Protein AF-A0AB38DN56-F1 (afdb_monomer_lite)

Foldseek 3Di:
DVVVVLVLLVVLLVLLVLLLVLLVCQVVLQAWWAADPVDRVDIDHVCVVCPPCSPLSVLSNVLSVLLNVQSVVLVVCCVVPVVVSLVSNLVSLVVSQVSNCPDDPDGSVRRLCRCVPPVVRPSSVVSVVSSVVSNVCSVCVDPCVVVVVVVVVVVVVCVVVVPDDD

Sequence (166 aa):
MKNNLMFYLCSIILMSLILAILSLFINDSGGLYIHSYLENSDLYKISDLQGSGESDHVLIIIASVFLLVANSISSIFFLVNRKLSILFMLFSMIISFCILMFMETASFIDIAFSTVYKGNNLAFSLWLILYISLFLMLLFPFKSKNFIFCKLKINDFEKSAGIDNE

Organism: NCBI:txid326523

Radius of gyration: 20.52 Å; chains: 1; bounding box: 68×25×50 Å

pLDDT: mean 81.48, std 17.28, range [36.94, 98.0]

Secondary structure (DSSP, 8-state):
-HHHHHHHHHHHHHHHHHHHHHHHTTTTTT--EEE-SS-TT-EEEHHHHHGGG-HHHHHHHHHHHHHHHHHHHHHHHTTT-HHHHHHHHHHHHHHHHHHHTT-SSS-HHHHHHHHHHTS--HHHHHHHHHHHHHHHHHHS---THHHHHHHHHHHHHHHHTT----

Structure (mmCIF, N/CA/C/O backbone):
data_AF-A0AB38DN56-F1
#
_entry.id   AF-A0AB38DN56-F1
#
loop_
_atom_site.group_PDB
_atom_site.id
_atom_site.type_symbol
_atom_site.label_atom_id
_atom_site.label_alt_id
_atom_site.label_comp_id
_atom_site.label_asym_id
_atom_site.label_entity_id
_atom_site.label_seq_id
_atom_site.pdbx_PDB_ins_code
_atom_site.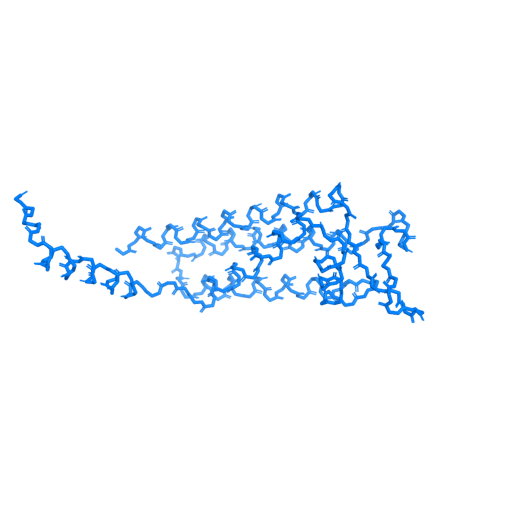Cartn_x
_atom_site.Cartn_y
_atom_site.Cartn_z
_atom_site.occupancy
_atom_site.B_iso_or_equiv
_atom_site.auth_seq_id
_atom_site.auth_comp_id
_atom_site.auth_asym_id
_atom_site.auth_atom_id
_atom_site.pdbx_PDB_model_num
ATOM 1 N N . MET A 1 1 ? -26.514 -2.395 17.056 1.00 55.94 1 MET A N 1
ATOM 2 C CA . MET A 1 1 ? -25.485 -1.370 16.730 1.00 55.94 1 MET A CA 1
ATOM 3 C C . MET A 1 1 ? -24.050 -1.782 17.084 1.00 55.94 1 MET A C 1
ATOM 5 O O . MET A 1 1 ? -23.178 -1.475 16.285 1.00 55.94 1 MET A O 1
ATOM 9 N N . LYS A 1 2 ? -23.775 -2.470 18.213 1.00 56.03 2 LYS A N 1
ATOM 10 C CA . LYS A 1 2 ? -22.414 -2.946 18.570 1.00 56.03 2 LYS A CA 1
ATOM 11 C C . LYS A 1 2 ? -21.812 -3.946 17.557 1.00 56.03 2 LYS A C 1
ATOM 13 O O . LYS A 1 2 ? -20.659 -3.774 17.180 1.00 56.03 2 LYS A O 1
ATOM 18 N N . ASN A 1 3 ? -22.592 -4.904 17.045 1.00 62.28 3 ASN A N 1
ATOM 19 C CA . ASN A 1 3 ? -22.076 -5.944 16.131 1.00 62.28 3 ASN A CA 1
ATOM 20 C C . ASN A 1 3 ? -21.550 -5.384 14.797 1.00 62.28 3 ASN A C 1
ATOM 22 O O . ASN A 1 3 ? -20.466 -5.757 14.366 1.00 62.28 3 ASN A O 1
ATOM 26 N N . ASN A 1 4 ? -22.248 -4.418 14.190 1.00 73.19 4 ASN A N 1
ATOM 27 C CA . ASN A 1 4 ? -21.826 -3.808 12.916 1.00 73.19 4 ASN A CA 1
ATOM 28 C C . ASN A 1 4 ? -20.489 -3.061 13.030 1.00 73.19 4 ASN A C 1
ATOM 30 O O . ASN A 1 4 ? -19.792 -2.857 12.044 1.00 73.19 4 ASN A O 1
ATOM 34 N N . LEU A 1 5 ? -20.154 -2.620 14.239 1.00 75.56 5 LEU A N 1
ATOM 35 C CA . LEU A 1 5 ? -18.978 -1.815 14.517 1.00 75.56 5 LEU A CA 1
ATOM 36 C C . LEU A 1 5 ? -17.748 -2.680 14.788 1.00 75.56 5 LEU A C 1
ATOM 38 O O . LEU A 1 5 ? -16.667 -2.363 14.3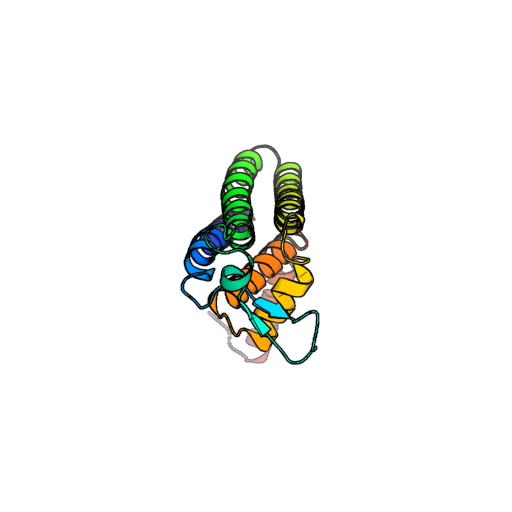10 1.00 75.56 5 LEU A O 1
ATOM 42 N N . MET A 1 6 ? -17.936 -3.793 15.500 1.00 78.94 6 MET A N 1
ATOM 43 C CA . MET A 1 6 ? -16.907 -4.820 15.635 1.00 78.94 6 MET A CA 1
ATOM 44 C C . MET A 1 6 ? -16.571 -5.421 14.267 1.00 78.94 6 MET A C 1
ATOM 46 O O . MET A 1 6 ? -15.401 -5.514 13.919 1.00 78.94 6 MET A O 1
ATOM 50 N N . PHE A 1 7 ? -17.594 -5.715 13.456 1.00 84.06 7 PHE A N 1
ATOM 51 C CA . PHE A 1 7 ? -17.410 -6.161 12.077 1.00 84.06 7 PHE A CA 1
ATOM 52 C C . PHE A 1 7 ? -16.597 -5.153 11.255 1.00 84.06 7 PHE A C 1
ATOM 54 O O . PHE A 1 7 ? -15.624 -5.535 10.623 1.00 84.06 7 PHE A O 1
ATOM 61 N N . TYR A 1 8 ? -16.927 -3.860 11.335 1.00 84.88 8 TYR A N 1
ATOM 62 C CA . TYR A 1 8 ? -16.178 -2.799 10.655 1.00 84.88 8 TYR A CA 1
ATOM 63 C C . TYR A 1 8 ? -14.684 -2.787 11.024 1.00 84.88 8 TYR A C 1
ATOM 65 O O . TYR A 1 8 ? -13.838 -2.701 10.139 1.00 84.88 8 TYR A O 1
ATOM 73 N N . LEU A 1 9 ? -14.345 -2.914 12.311 1.00 87.81 9 LEU A N 1
ATOM 74 C CA . LEU A 1 9 ? -12.948 -2.959 12.761 1.00 87.81 9 LEU A CA 1
ATOM 75 C C . LEU A 1 9 ? -12.236 -4.225 12.281 1.00 87.81 9 LEU A C 1
ATOM 77 O O . LEU A 1 9 ? -11.114 -4.142 11.791 1.00 87.81 9 LEU A O 1
ATOM 81 N N . CYS A 1 10 ? -12.897 -5.382 12.371 1.00 89.38 10 CYS A N 1
ATOM 82 C CA . CYS A 1 10 ? -12.364 -6.632 11.837 1.00 89.38 10 CYS A CA 1
ATOM 83 C C . CYS A 1 10 ? -12.104 -6.529 10.330 1.00 89.38 10 CYS A C 1
ATOM 85 O O . CYS A 1 10 ? -11.057 -6.977 9.875 1.00 89.38 10 CYS A O 1
ATOM 87 N N . SER A 1 11 ? -12.993 -5.885 9.570 1.00 91.25 11 SER A N 1
ATOM 88 C CA . SER A 1 11 ? -12.799 -5.645 8.138 1.00 91.25 11 SER A CA 1
ATOM 89 C C . SER A 1 11 ? -11.586 -4.751 7.856 1.00 91.25 11 SER A C 1
ATOM 91 O O . SER A 1 11 ? -10.822 -5.065 6.951 1.00 91.25 11 SER A O 1
ATOM 93 N N . ILE A 1 12 ? -11.350 -3.690 8.643 1.00 93.06 12 ILE A N 1
ATOM 94 C CA . ILE A 1 12 ? -10.151 -2.831 8.511 1.00 93.06 12 ILE A CA 1
ATOM 95 C C . ILE A 1 12 ? -8.876 -3.644 8.721 1.00 93.06 12 ILE A C 1
ATOM 97 O O . ILE A 1 12 ? -7.936 -3.546 7.929 1.00 93.06 12 ILE A O 1
ATOM 101 N N . ILE A 1 13 ? -8.836 -4.432 9.798 1.00 94.31 13 ILE A N 1
ATOM 102 C CA . ILE A 1 13 ? -7.668 -5.248 10.147 1.00 94.31 13 ILE A CA 1
ATOM 103 C C . ILE A 1 13 ? -7.435 -6.299 9.064 1.00 94.31 13 ILE A C 1
ATOM 105 O O . ILE A 1 13 ? -6.310 -6.447 8.601 1.00 94.31 13 ILE A O 1
ATOM 109 N N . LEU A 1 14 ? -8.493 -6.977 8.611 1.00 95.50 14 LEU A N 1
ATOM 110 C CA . LEU A 1 14 ? -8.411 -7.969 7.543 1.00 95.50 14 LEU A CA 1
ATOM 111 C C . LEU A 1 14 ? -7.903 -7.348 6.236 1.00 95.50 14 LEU A C 1
ATOM 113 O O . LEU A 1 14 ? -7.008 -7.906 5.614 1.00 95.50 14 LEU A O 1
ATOM 117 N N . MET A 1 15 ? -8.414 -6.181 5.839 1.00 96.06 15 MET A N 1
ATOM 118 C CA . MET A 1 15 ? -7.914 -5.472 4.656 1.00 96.06 15 MET A CA 1
ATOM 119 C C . MET A 1 15 ? -6.445 -5.071 4.806 1.00 96.06 15 MET A C 1
ATOM 121 O O . MET A 1 15 ? -5.674 -5.227 3.865 1.00 96.06 15 MET A O 1
ATOM 125 N N . SER A 1 16 ? -6.043 -4.604 5.991 1.00 97.25 16 SER A N 1
ATOM 126 C CA . SER A 1 16 ? -4.647 -4.241 6.273 1.00 97.25 16 SER A CA 1
ATOM 127 C C . SER A 1 16 ? -3.727 -5.469 6.258 1.00 97.25 16 SER A C 1
ATOM 129 O O . SER A 1 16 ? -2.593 -5.387 5.795 1.00 97.25 16 SER A O 1
ATOM 131 N N . LEU A 1 17 ? -4.222 -6.626 6.706 1.00 97.94 17 LEU A N 1
ATOM 132 C CA . LEU A 1 17 ? -3.509 -7.898 6.629 1.00 97.94 17 LEU A CA 1
ATOM 133 C C . LEU A 1 17 ? -3.340 -8.346 5.175 1.00 97.94 17 LEU A C 1
ATOM 135 O O . LEU A 1 17 ? -2.241 -8.711 4.776 1.00 97.94 17 LEU A O 1
ATOM 139 N N . ILE A 1 18 ? -4.407 -8.283 4.374 1.00 97.62 18 ILE A N 1
ATOM 140 C CA . ILE A 1 18 ? -4.350 -8.632 2.949 1.00 97.62 18 ILE A CA 1
ATOM 141 C C . ILE A 1 18 ? -3.384 -7.698 2.208 1.00 97.62 18 ILE A C 1
ATOM 143 O O . ILE A 1 18 ? -2.603 -8.180 1.395 1.00 97.62 18 ILE A O 1
ATOM 147 N N . LEU A 1 19 ? -3.373 -6.395 2.521 1.00 97.50 19 LEU A N 1
ATOM 148 C CA . LEU A 1 19 ? -2.388 -5.447 1.984 1.00 97.50 19 LEU A CA 1
ATOM 149 C C . LEU A 1 19 ? -0.951 -5.865 2.309 1.00 97.50 19 LEU A C 1
ATOM 151 O O . LEU A 1 19 ? -0.113 -5.889 1.413 1.00 97.50 19 LEU A O 1
ATOM 155 N N . ALA A 1 20 ? -0.676 -6.222 3.566 1.00 97.38 20 ALA A N 1
ATOM 156 C CA . ALA A 1 20 ? 0.650 -6.662 3.998 1.00 97.38 20 ALA A CA 1
ATOM 157 C C . ALA A 1 20 ? 1.079 -7.998 3.374 1.00 97.38 20 ALA A C 1
ATOM 159 O O . ALA A 1 20 ? 2.262 -8.213 3.148 1.00 97.38 20 ALA A O 1
ATOM 160 N N . ILE A 1 21 ? 0.138 -8.900 3.090 1.00 96.88 21 ILE A N 1
ATOM 161 C CA . ILE A 1 21 ? 0.438 -10.155 2.393 1.00 96.88 21 ILE A CA 1
ATOM 162 C C . ILE A 1 21 ? 0.706 -9.878 0.913 1.00 96.88 21 ILE A C 1
ATOM 164 O O . ILE A 1 21 ? 1.711 -10.338 0.383 1.00 96.88 21 ILE A O 1
ATOM 168 N N . LEU A 1 22 ? -0.161 -9.109 0.245 1.00 96.44 22 LEU A N 1
ATOM 169 C CA . LEU A 1 22 ? -0.005 -8.778 -1.173 1.00 96.44 22 LEU A CA 1
ATOM 170 C C . LEU A 1 22 ? 1.294 -8.030 -1.451 1.00 96.44 22 LEU A C 1
ATOM 172 O O . LEU A 1 22 ? 1.908 -8.289 -2.482 1.00 96.44 22 LEU A O 1
ATOM 176 N N . SER A 1 23 ? 1.728 -7.146 -0.544 1.00 96.25 23 SER A N 1
ATOM 177 C CA . SER A 1 23 ? 2.960 -6.381 -0.737 1.00 96.25 23 SER A CA 1
ATOM 178 C C . SER A 1 23 ? 4.195 -7.266 -0.899 1.00 96.25 23 SER A C 1
ATOM 180 O O . SER A 1 23 ? 5.074 -6.909 -1.674 1.00 96.25 23 SER A O 1
ATOM 182 N N . LEU A 1 24 ? 4.233 -8.439 -0.256 1.00 94.69 24 LEU A N 1
ATOM 183 C CA . LEU A 1 24 ? 5.336 -9.399 -0.374 1.00 94.69 24 LEU A CA 1
ATOM 184 C C . LEU A 1 24 ? 5.425 -10.053 -1.760 1.00 94.69 24 LEU A C 1
ATOM 186 O O . LEU A 1 24 ? 6.497 -10.492 -2.156 1.00 94.69 24 LEU A O 1
ATOM 190 N N . PHE A 1 25 ? 4.316 -10.114 -2.502 1.00 93.12 25 PHE A N 1
ATOM 191 C CA . PHE A 1 25 ? 4.256 -10.751 -3.822 1.00 93.12 25 PHE A CA 1
ATOM 192 C C . PHE A 1 25 ? 4.426 -9.761 -4.981 1.00 93.12 25 PHE A C 1
ATOM 194 O O . PHE A 1 25 ? 4.438 -10.172 -6.142 1.00 93.12 25 PHE A O 1
ATOM 201 N N . ILE A 1 26 ? 4.538 -8.455 -4.710 1.00 92.69 26 ILE A N 1
ATOM 202 C CA . ILE A 1 26 ? 4.621 -7.427 -5.760 1.00 92.69 26 ILE A CA 1
ATOM 203 C C . ILE A 1 26 ? 5.875 -7.611 -6.617 1.00 92.69 26 ILE A C 1
ATOM 205 O O . ILE A 1 26 ? 5.787 -7.483 -7.839 1.00 92.69 26 ILE A O 1
ATOM 209 N N . ASN A 1 27 ? 7.024 -7.941 -6.017 1.00 89.19 27 ASN A N 1
ATOM 210 C CA . ASN A 1 27 ? 8.245 -8.110 -6.803 1.00 89.19 27 ASN A CA 1
ATOM 211 C C . ASN A 1 27 ? 8.200 -9.359 -7.698 1.00 89.19 27 ASN A C 1
ATOM 213 O O . ASN A 1 27 ? 8.469 -9.277 -8.898 1.00 89.19 27 ASN A O 1
ATOM 217 N N . ASP A 1 28 ? 7.750 -10.486 -7.141 1.00 86.69 28 ASP A N 1
ATOM 218 C CA . ASP A 1 28 ? 7.643 -11.765 -7.857 1.00 86.69 28 ASP A CA 1
ATOM 219 C C . ASP A 1 28 ? 6.600 -11.738 -8.988 1.00 86.69 28 ASP A C 1
ATOM 221 O O . ASP A 1 28 ? 6.679 -12.510 -9.941 1.00 86.69 28 ASP A O 1
ATOM 225 N N . SER A 1 29 ? 5.632 -10.821 -8.921 1.00 86.00 29 SER A N 1
ATOM 226 C CA . SER A 1 29 ? 4.571 -10.637 -9.926 1.00 86.00 29 SER A CA 1
ATOM 227 C C . SER A 1 29 ? 4.922 -9.647 -11.045 1.00 86.00 29 SER A C 1
ATOM 229 O O . SER A 1 29 ? 4.044 -9.230 -11.801 1.00 86.00 29 SER A O 1
ATOM 231 N N . GLY A 1 30 ? 6.199 -9.281 -11.172 1.00 83.94 30 GLY A N 1
ATOM 232 C CA . GLY A 1 30 ? 6.702 -8.393 -12.225 1.00 83.94 30 GLY A CA 1
ATOM 233 C C . GLY A 1 30 ? 7.357 -7.119 -11.698 1.00 83.94 30 GLY A C 1
ATOM 234 O O . GLY A 1 30 ? 8.046 -6.442 -12.452 1.00 83.94 30 GLY A O 1
ATOM 235 N N . GLY A 1 31 ? 7.227 -6.825 -10.403 1.00 88.69 31 GLY A N 1
ATOM 236 C CA . GLY A 1 31 ? 7.844 -5.673 -9.750 1.00 88.69 31 GLY A CA 1
ATOM 237 C C . GLY A 1 31 ? 7.228 -4.332 -10.129 1.00 88.69 31 GLY A C 1
ATOM 238 O O . GLY A 1 31 ? 6.099 -4.250 -10.620 1.00 88.69 31 GLY A O 1
ATOM 239 N N . LEU A 1 32 ? 7.964 -3.272 -9.812 1.00 91.19 32 LEU A N 1
ATOM 240 C CA . LEU A 1 32 ? 7.550 -1.888 -10.018 1.00 91.19 32 LEU A CA 1
ATOM 241 C C . LEU A 1 32 ? 8.161 -1.333 -11.297 1.00 91.19 32 LEU A C 1
ATOM 243 O O . LEU A 1 32 ? 9.268 -1.714 -11.673 1.00 91.19 32 LEU A O 1
ATOM 247 N N . TYR A 1 33 ? 7.457 -0.400 -11.928 1.00 89.81 33 TYR A N 1
ATOM 248 C CA . TYR A 1 33 ? 7.862 0.193 -13.194 1.00 89.81 33 TYR A CA 1
ATOM 249 C C . TYR A 1 33 ? 7.831 1.716 -13.148 1.00 89.81 33 TYR A C 1
ATOM 251 O O . TYR A 1 33 ? 7.018 2.308 -12.439 1.00 89.81 33 TYR A O 1
ATOM 259 N N . ILE A 1 34 ? 8.670 2.334 -13.975 1.00 88.81 34 ILE A N 1
ATOM 260 C CA . ILE A 1 34 ? 8.654 3.769 -14.275 1.00 88.81 34 ILE A CA 1
ATOM 261 C C . ILE A 1 34 ? 8.680 4.001 -15.787 1.00 88.81 34 ILE A C 1
ATOM 263 O O . ILE A 1 34 ? 9.115 3.138 -16.556 1.00 88.81 34 ILE A O 1
ATOM 267 N N . HIS A 1 35 ? 8.248 5.184 -16.219 1.00 83.81 35 HIS A N 1
ATOM 268 C CA . HIS A 1 35 ? 8.528 5.655 -17.572 1.00 83.81 35 HIS A CA 1
ATOM 269 C C . HIS A 1 35 ? 9.984 6.086 -17.729 1.00 83.81 35 HIS A C 1
ATOM 271 O O . HIS A 1 35 ? 10.601 6.619 -16.808 1.00 83.81 35 HIS A O 1
ATOM 277 N N . SER A 1 36 ? 10.514 5.864 -18.928 1.00 66.56 36 SER A N 1
ATOM 278 C CA . SER A 1 36 ? 11.780 6.443 -19.353 1.00 66.56 36 SER A CA 1
ATOM 279 C C . SER A 1 36 ? 11.714 7.969 -19.331 1.00 66.56 36 SER A C 1
ATOM 281 O O . SER A 1 36 ? 10.782 8.569 -19.865 1.00 66.56 36 SER A O 1
ATOM 283 N N . TYR A 1 37 ? 12.751 8.593 -18.773 1.00 57.50 37 TYR A N 1
ATOM 284 C CA . TYR A 1 37 ? 12.967 10.039 -18.860 1.00 57.50 37 TYR A CA 1
ATOM 285 C C . TYR A 1 37 ? 13.449 10.488 -20.256 1.00 57.50 37 TYR A C 1
ATOM 287 O O . TYR A 1 37 ? 13.516 11.688 -20.514 1.00 57.50 37 TYR A O 1
ATOM 295 N N . LEU A 1 38 ? 13.814 9.547 -21.142 1.00 55.09 38 LEU A N 1
ATOM 296 C CA . LEU A 1 38 ? 14.379 9.818 -22.472 1.00 55.09 38 LEU A CA 1
ATOM 297 C C . LEU A 1 38 ? 13.330 9.716 -23.590 1.00 55.09 38 LEU A C 1
ATOM 299 O O . LEU A 1 38 ? 13.285 10.585 -24.455 1.00 55.09 38 LEU A O 1
ATOM 303 N N . GLU A 1 39 ? 12.457 8.706 -23.547 1.00 59.69 39 GLU A N 1
ATOM 304 C CA . GLU A 1 39 ? 11.342 8.536 -24.489 1.00 59.69 39 GLU A CA 1
ATOM 305 C C . GLU A 1 39 ? 10.083 8.053 -23.756 1.00 59.69 39 GLU A C 1
ATOM 307 O O . GLU A 1 39 ? 10.050 6.958 -23.206 1.00 59.69 39 GLU A O 1
ATOM 312 N N . ASN A 1 40 ? 9.002 8.841 -23.786 1.00 56.47 40 ASN A N 1
ATOM 313 C CA . ASN A 1 40 ? 7.754 8.569 -23.046 1.00 56.47 40 ASN A CA 1
ATOM 314 C C . ASN A 1 40 ? 7.069 7.218 -23.377 1.00 56.47 40 ASN A C 1
ATOM 316 O O . ASN A 1 40 ? 6.115 6.814 -22.696 1.00 56.47 40 ASN A O 1
ATOM 320 N N . SER A 1 41 ? 7.494 6.517 -24.430 1.00 62.69 41 SER A N 1
ATOM 321 C CA . SER A 1 41 ? 7.020 5.172 -24.771 1.00 62.69 41 SER A CA 1
ATOM 322 C C . SER A 1 41 ? 7.603 4.091 -23.867 1.00 62.69 41 SER A C 1
ATOM 324 O O . SER A 1 41 ? 6.877 3.144 -23.551 1.00 62.69 41 SER A O 1
ATOM 326 N N . ASP A 1 42 ? 8.833 4.264 -23.389 1.00 71.00 42 ASP A N 1
ATOM 327 C CA . ASP A 1 42 ? 9.621 3.183 -22.806 1.00 71.00 42 ASP A CA 1
ATOM 328 C C . ASP A 1 42 ? 9.315 2.977 -21.320 1.00 71.00 42 ASP A C 1
ATOM 330 O O . ASP A 1 42 ? 9.051 3.917 -20.561 1.00 71.00 42 ASP A O 1
ATOM 334 N N . LEU A 1 43 ? 9.305 1.707 -20.914 1.00 83.06 43 LEU A N 1
ATOM 335 C CA . LEU A 1 43 ? 8.987 1.262 -19.563 1.00 83.06 43 LEU A CA 1
ATOM 336 C C . LEU A 1 43 ? 10.184 0.502 -18.996 1.00 83.06 43 LEU A C 1
ATOM 338 O O . LEU A 1 43 ? 10.623 -0.481 -19.591 1.00 83.06 43 LEU A O 1
ATOM 342 N N . TYR A 1 44 ? 10.664 0.921 -17.829 1.00 85.88 44 TYR A N 1
ATOM 343 C CA . TYR A 1 44 ? 11.750 0.239 -17.130 1.00 85.88 44 TYR A CA 1
ATOM 344 C C . TYR A 1 44 ? 11.255 -0.339 -15.819 1.00 85.88 44 TYR A C 1
ATOM 346 O O . TYR A 1 44 ? 10.507 0.316 -15.087 1.00 85.88 44 TYR A O 1
ATOM 354 N N . LYS A 1 45 ? 11.690 -1.562 -15.514 1.00 86.50 45 LYS A N 1
ATOM 355 C CA . LYS A 1 45 ? 11.484 -2.154 -14.198 1.00 86.50 45 LYS A CA 1
ATOM 356 C C . LYS A 1 45 ? 12.458 -1.497 -13.220 1.00 86.50 45 LYS A C 1
ATOM 358 O O . LYS A 1 45 ? 13.648 -1.390 -13.500 1.00 86.50 45 LYS A O 1
ATOM 363 N N . ILE A 1 46 ? 11.963 -1.055 -12.067 1.00 85.94 46 ILE A N 1
ATOM 364 C CA . ILE A 1 46 ? 12.761 -0.323 -11.073 1.00 85.94 46 ILE A CA 1
ATOM 365 C C . ILE A 1 46 ? 13.930 -1.173 -10.556 1.00 85.94 46 ILE A C 1
ATOM 367 O O . ILE A 1 46 ? 15.016 -0.638 -10.342 1.00 85.94 46 ILE A O 1
ATOM 371 N N . SER A 1 47 ? 13.755 -2.494 -10.436 1.00 83.56 47 SER A N 1
ATOM 372 C CA . SER A 1 47 ? 14.832 -3.419 -10.038 1.00 83.56 47 SER A CA 1
ATOM 373 C C . SER A 1 47 ? 16.055 -3.335 -10.952 1.00 83.56 47 SER A C 1
ATOM 375 O O . SER A 1 47 ? 17.186 -3.479 -10.499 1.00 83.56 47 SER A O 1
ATOM 377 N N . ASP A 1 48 ? 15.837 -3.058 -12.237 1.00 83.56 48 ASP A N 1
ATOM 378 C CA . ASP A 1 48 ? 16.906 -2.999 -13.233 1.00 83.56 48 ASP A CA 1
ATOM 379 C C . ASP A 1 48 ? 17.697 -1.685 -13.119 1.00 83.56 48 ASP A C 1
ATOM 381 O O . ASP A 1 48 ? 18.853 -1.613 -13.527 1.00 83.56 48 ASP A O 1
ATOM 385 N N . LEU A 1 49 ? 17.085 -0.654 -12.525 1.00 82.62 49 LEU A N 1
ATOM 386 C CA . LEU A 1 49 ? 17.676 0.666 -12.301 1.00 82.62 49 LEU A CA 1
ATOM 387 C C . LEU A 1 49 ? 18.370 0.769 -10.939 1.00 82.62 49 LEU A C 1
ATOM 389 O O . LEU A 1 49 ? 19.428 1.383 -10.830 1.00 82.62 49 LEU A O 1
ATOM 393 N N . GLN A 1 50 ? 17.778 0.173 -9.903 1.00 77.69 50 GLN A N 1
ATOM 394 C CA . GLN A 1 50 ? 18.295 0.216 -8.531 1.00 77.69 50 GLN A CA 1
ATOM 395 C C . GLN A 1 50 ? 19.309 -0.902 -8.232 1.00 77.69 50 GLN A C 1
ATOM 397 O O . GLN A 1 50 ? 19.975 -0.880 -7.193 1.00 77.69 50 GLN A O 1
ATOM 402 N N . GLY A 1 51 ? 19.438 -1.894 -9.118 1.00 68.50 51 GLY A N 1
ATOM 403 C CA . GLY A 1 51 ? 20.232 -3.092 -8.857 1.00 68.50 51 GLY A CA 1
ATOM 404 C C . GLY A 1 51 ? 19.703 -3.860 -7.640 1.00 68.50 51 GLY A C 1
ATOM 405 O O . GLY A 1 51 ? 18.515 -3.825 -7.328 1.00 68.50 51 GLY A O 1
ATOM 406 N N . SER A 1 52 ? 20.588 -4.528 -6.895 1.00 58.28 52 SER A N 1
ATOM 407 C CA . SER A 1 52 ? 20.223 -5.353 -5.727 1.00 58.28 52 SER A CA 1
ATOM 408 C C . SER A 1 52 ? 19.675 -4.572 -4.517 1.00 58.28 52 SER A C 1
ATOM 410 O O . SER A 1 52 ? 19.507 -5.162 -3.452 1.00 58.28 52 SER A O 1
ATOM 412 N N . GLY A 1 53 ? 19.479 -3.254 -4.636 1.00 58.06 53 GLY A N 1
ATOM 413 C CA . GLY A 1 53 ? 18.988 -2.388 -3.565 1.00 58.06 53 GLY A CA 1
ATOM 414 C C . GLY A 1 53 ? 17.465 -2.380 -3.391 1.00 58.06 53 GLY A C 1
ATOM 415 O O . GLY A 1 53 ? 17.031 -2.166 -2.266 1.00 58.06 53 GLY A O 1
ATOM 416 N N . GLU A 1 54 ? 16.686 -2.613 -4.463 1.00 66.94 54 GLU A N 1
ATOM 417 C CA . GLU A 1 54 ? 15.200 -2.641 -4.536 1.00 66.94 54 GLU A CA 1
ATOM 418 C C . GLU A 1 54 ? 14.442 -1.843 -3.440 1.00 66.94 54 GLU A C 1
ATOM 420 O O . GLU A 1 54 ? 13.470 -2.326 -2.843 1.00 66.94 54 GLU A O 1
ATOM 425 N N . SER A 1 55 ? 14.875 -0.612 -3.154 1.00 78.00 55 SER A N 1
ATOM 426 C CA . SER A 1 55 ? 14.429 0.154 -1.982 1.00 78.00 55 SER A CA 1
ATOM 427 C C . SER A 1 55 ? 12.950 0.537 -2.078 1.00 78.00 55 SER A C 1
ATOM 429 O O . SER A 1 55 ? 12.226 0.494 -1.080 1.00 78.00 55 SER A O 1
ATOM 431 N N . ASP A 1 56 ? 12.457 0.806 -3.289 1.00 88.44 56 ASP A N 1
ATOM 432 C CA . ASP A 1 56 ? 11.087 1.282 -3.509 1.00 88.44 56 ASP A CA 1
ATOM 433 C C . ASP A 1 56 ? 10.034 0.198 -3.232 1.00 88.44 56 ASP A C 1
ATOM 435 O O . ASP A 1 56 ? 8.991 0.464 -2.630 1.00 88.44 56 ASP A O 1
ATOM 439 N N . HIS A 1 57 ? 10.314 -1.055 -3.599 1.00 90.25 57 HIS A N 1
ATOM 440 C CA . HIS A 1 57 ? 9.447 -2.188 -3.257 1.00 90.25 57 HIS A CA 1
ATOM 441 C C . HIS A 1 57 ? 9.394 -2.408 -1.738 1.00 90.25 57 HIS A C 1
ATOM 443 O O . HIS A 1 57 ? 8.321 -2.635 -1.170 1.00 90.25 57 HIS A O 1
ATOM 449 N N . VAL A 1 58 ? 10.539 -2.282 -1.063 1.00 92.56 58 VAL A N 1
ATOM 450 C CA . VAL A 1 58 ? 10.626 -2.431 0.393 1.00 92.56 58 VAL A CA 1
ATOM 451 C C . VAL A 1 58 ? 9.775 -1.376 1.106 1.00 92.56 58 VAL A C 1
ATOM 453 O O . VAL A 1 58 ? 9.107 -1.701 2.090 1.00 92.56 58 VAL A O 1
ATOM 456 N N . LEU A 1 59 ? 9.697 -0.145 0.590 1.00 94.88 59 LEU A N 1
ATOM 457 C CA . LEU A 1 59 ? 8.821 0.893 1.146 1.00 94.88 59 LEU A CA 1
ATOM 458 C C . LEU A 1 59 ? 7.334 0.511 1.095 1.00 94.88 59 LEU A C 1
ATOM 460 O O . LEU A 1 59 ? 6.602 0.807 2.043 1.00 94.88 59 LEU A O 1
ATOM 464 N N . ILE A 1 60 ? 6.884 -0.205 0.058 1.00 95.69 60 ILE A N 1
ATOM 465 C CA . ILE A 1 60 ? 5.505 -0.721 -0.015 1.00 95.69 60 ILE A CA 1
ATOM 466 C C . ILE A 1 60 ? 5.253 -1.755 1.086 1.00 95.69 60 ILE A C 1
ATOM 468 O O . ILE A 1 60 ? 4.204 -1.725 1.743 1.00 95.69 60 ILE A O 1
ATOM 472 N N . ILE A 1 61 ? 6.213 -2.654 1.325 1.00 96.44 61 ILE A N 1
ATOM 473 C CA . ILE A 1 61 ? 6.126 -3.636 2.411 1.00 96.44 61 ILE A CA 1
ATOM 474 C C . ILE A 1 61 ? 6.051 -2.920 3.760 1.00 96.44 61 ILE A C 1
ATOM 476 O O . ILE A 1 61 ? 5.130 -3.183 4.535 1.00 96.44 61 ILE A O 1
ATOM 480 N N . ILE A 1 62 ? 6.973 -1.990 4.023 1.00 96.69 62 ILE A N 1
ATOM 481 C CA . ILE A 1 62 ? 7.037 -1.245 5.286 1.00 96.69 62 ILE A CA 1
ATOM 482 C C . ILE A 1 62 ? 5.730 -0.486 5.531 1.00 96.69 62 ILE A C 1
ATOM 484 O O . ILE A 1 62 ? 5.158 -0.604 6.615 1.00 96.69 62 ILE A O 1
ATOM 488 N N . ALA A 1 63 ? 5.220 0.239 4.531 1.00 97.19 63 ALA A N 1
ATOM 489 C CA . ALA A 1 63 ? 3.958 0.970 4.627 1.00 97.19 63 ALA A CA 1
ATOM 490 C C . ALA A 1 63 ? 2.777 0.036 4.958 1.00 97.19 63 ALA A C 1
ATOM 492 O O . ALA A 1 63 ? 1.972 0.320 5.849 1.00 97.19 63 ALA A O 1
ATOM 493 N N . SER A 1 64 ? 2.710 -1.124 4.301 1.00 98.00 64 SER A N 1
ATOM 494 C CA . SER A 1 64 ? 1.632 -2.102 4.495 1.00 98.00 64 SER A CA 1
ATOM 495 C C . SER A 1 64 ? 1.674 -2.760 5.878 1.00 98.00 64 SER A C 1
ATOM 497 O O . SER A 1 64 ? 0.648 -2.874 6.551 1.00 98.00 64 SER A O 1
ATOM 499 N N . VAL A 1 65 ? 2.863 -3.157 6.340 1.00 98.00 65 VAL A N 1
ATOM 500 C CA . VAL A 1 65 ? 3.057 -3.736 7.679 1.00 98.00 65 VAL A CA 1
ATOM 501 C C . VAL A 1 65 ? 2.772 -2.695 8.761 1.00 98.00 65 VAL A C 1
ATOM 503 O O . VAL A 1 65 ? 2.090 -2.997 9.743 1.00 98.00 65 VAL A O 1
ATOM 506 N N . PHE A 1 66 ? 3.228 -1.456 8.565 1.00 98.00 66 PHE A N 1
ATOM 507 C CA . PHE A 1 66 ? 2.913 -0.345 9.456 1.00 98.00 66 PHE A CA 1
ATOM 508 C C . PHE A 1 66 ? 1.398 -0.158 9.596 1.00 98.00 66 PHE A C 1
ATOM 510 O O . PHE A 1 66 ? 0.903 -0.078 10.722 1.00 98.00 66 PHE A O 1
ATOM 517 N N . LEU A 1 67 ? 0.647 -0.159 8.487 1.00 97.56 67 LEU A N 1
ATOM 518 C CA . LEU A 1 67 ? -0.814 -0.060 8.524 1.00 97.56 67 LEU A CA 1
ATOM 519 C C . LEU A 1 67 ? -1.461 -1.191 9.318 1.00 97.56 67 LEU A C 1
ATOM 521 O O . LEU A 1 67 ? -2.330 -0.923 10.148 1.00 97.56 67 LEU A O 1
ATOM 525 N N . LEU A 1 68 ? -1.033 -2.438 9.109 1.00 97.94 68 LEU A N 1
ATOM 526 C CA . LEU A 1 68 ? -1.549 -3.584 9.857 1.00 97.94 68 LEU A CA 1
ATOM 527 C C . LEU A 1 68 ? -1.356 -3.401 11.366 1.00 97.94 68 LEU A C 1
ATOM 529 O O . LEU A 1 68 ? -2.312 -3.544 12.134 1.00 97.94 68 LEU A O 1
ATOM 533 N N . VAL A 1 69 ? -0.143 -3.050 11.794 1.00 97.62 69 VAL A N 1
ATOM 534 C CA . VAL A 1 69 ? 0.183 -2.866 13.214 1.00 97.62 69 VAL A CA 1
ATOM 535 C C . VAL A 1 69 ? -0.579 -1.674 13.793 1.00 97.62 69 VAL A C 1
ATOM 537 O O . VAL A 1 69 ? -1.254 -1.809 14.816 1.00 97.62 69 VAL A O 1
ATOM 540 N N . ALA A 1 70 ? -0.538 -0.521 13.126 1.00 96.31 70 ALA A N 1
ATOM 541 C CA . ALA A 1 70 ? -1.177 0.701 13.598 1.00 96.31 70 ALA A CA 1
ATOM 542 C C . ALA A 1 70 ? -2.705 0.567 13.679 1.00 96.31 70 ALA A C 1
ATOM 544 O O . ALA A 1 70 ? -3.309 0.998 14.666 1.00 96.31 70 ALA A O 1
ATOM 545 N N . ASN A 1 71 ? -3.344 -0.073 12.694 1.00 94.62 71 ASN A N 1
ATOM 546 C CA . ASN A 1 71 ? -4.789 -0.305 12.707 1.00 94.62 71 ASN A CA 1
ATOM 547 C C . ASN A 1 71 ? -5.185 -1.344 13.761 1.00 94.62 71 ASN A C 1
ATOM 549 O O . ASN A 1 71 ? -6.204 -1.165 14.431 1.00 94.62 71 ASN A O 1
ATOM 553 N N . SER A 1 72 ? -4.359 -2.371 13.983 1.00 94.25 72 SER A N 1
ATOM 554 C CA . SER A 1 72 ? -4.568 -3.340 15.066 1.00 94.25 72 SER A CA 1
ATOM 555 C C . SER A 1 72 ? -4.507 -2.664 16.437 1.00 94.25 72 SER A C 1
ATOM 557 O O . SER A 1 72 ? -5.439 -2.801 17.226 1.00 94.25 72 SER A O 1
ATOM 559 N N . ILE A 1 73 ? -3.483 -1.847 16.701 1.00 92.81 73 ILE A N 1
ATOM 560 C CA . ILE A 1 73 ? -3.362 -1.081 17.952 1.00 92.81 73 ILE A CA 1
ATOM 561 C C . ILE A 1 73 ? -4.532 -0.101 18.105 1.00 92.81 73 ILE A C 1
ATOM 563 O O . ILE A 1 73 ? -5.184 -0.058 19.150 1.00 92.81 73 ILE A O 1
ATOM 567 N N . SER A 1 74 ? -4.860 0.648 17.050 1.00 91.88 74 SER A N 1
ATOM 568 C CA . SER A 1 74 ? -5.969 1.608 17.068 1.00 91.88 74 SER A CA 1
ATOM 569 C C . SER A 1 74 ? -7.308 0.926 17.354 1.00 91.88 74 SER A C 1
ATOM 571 O O . SER A 1 74 ? -8.155 1.496 18.045 1.00 91.88 74 SER A O 1
ATOM 573 N N . SER A 1 75 ? -7.499 -0.308 16.876 1.00 88.38 75 SER A N 1
ATOM 574 C CA . SER A 1 75 ? -8.696 -1.108 17.148 1.00 88.38 75 SER A CA 1
ATOM 575 C C . SER A 1 75 ? -8.826 -1.512 18.621 1.00 88.38 75 SER A C 1
ATOM 577 O O . SER A 1 75 ? -9.941 -1.579 19.129 1.00 88.38 75 SER A O 1
ATOM 579 N N . ILE A 1 76 ? -7.719 -1.694 19.350 1.00 86.94 76 ILE A N 1
ATOM 580 C CA . ILE A 1 76 ? -7.745 -1.981 20.793 1.00 86.94 76 ILE A CA 1
ATOM 581 C C . ILE A 1 76 ? -8.252 -0.749 21.558 1.00 86.94 76 ILE A C 1
ATOM 583 O O . ILE A 1 76 ? -9.147 -0.851 22.401 1.00 86.94 76 ILE A O 1
ATOM 587 N N . PHE A 1 77 ? -7.765 0.444 21.195 1.00 83.62 77 PHE A N 1
ATOM 588 C CA . PHE A 1 77 ? -8.223 1.718 21.771 1.00 83.62 77 PHE A CA 1
ATOM 589 C C . PHE A 1 77 ? -9.690 2.041 21.476 1.00 83.62 77 PHE A C 1
ATOM 591 O O . PHE A 1 77 ? -10.285 2.908 22.125 1.00 83.62 77 PHE A O 1
ATOM 598 N N . PHE A 1 78 ? -10.306 1.329 20.534 1.00 81.19 78 PHE A N 1
ATOM 599 C CA . PHE A 1 78 ? -11.714 1.482 20.211 1.00 81.19 78 PHE A CA 1
ATOM 600 C C . PHE A 1 78 ? -12.638 1.245 21.409 1.00 81.19 78 PHE A C 1
ATOM 602 O O . PHE A 1 78 ? -13.651 1.934 21.552 1.00 81.19 78 PHE A O 1
ATOM 609 N N . LEU A 1 79 ? -12.279 0.292 22.277 1.00 75.75 79 LEU A N 1
ATOM 610 C CA . LEU A 1 79 ? -13.044 -0.040 23.481 1.00 75.75 79 LEU A CA 1
ATOM 611 C C . LEU A 1 79 ? -13.069 1.114 24.492 1.00 75.75 79 LEU A C 1
ATOM 613 O O . LEU A 1 79 ? -14.005 1.208 25.282 1.00 75.75 79 LEU A O 1
ATOM 617 N N . VAL A 1 80 ? -12.072 2.001 24.433 1.00 82.81 80 VAL A N 1
ATOM 618 C CA . VAL A 1 80 ? -11.930 3.161 25.318 1.00 82.81 80 VAL A CA 1
ATOM 619 C C . VAL A 1 80 ? -12.595 4.391 24.705 1.00 82.81 80 VAL A C 1
ATOM 621 O O . VAL A 1 80 ? -13.454 5.013 25.326 1.00 82.81 80 VAL A O 1
ATOM 624 N N . ASN A 1 81 ? -12.224 4.756 23.472 1.00 83.44 81 ASN A N 1
ATOM 625 C CA . ASN A 1 81 ? -12.787 5.920 22.794 1.00 83.44 81 ASN A CA 1
ATOM 626 C C . ASN A 1 81 ? -12.873 5.712 21.280 1.00 83.44 81 ASN A C 1
ATOM 628 O O . ASN A 1 81 ? -11.898 5.846 20.538 1.00 83.44 81 ASN A O 1
ATOM 632 N N . ARG A 1 82 ? -14.102 5.483 20.812 1.00 80.94 82 ARG A N 1
ATOM 633 C CA . ARG A 1 82 ? -14.424 5.275 19.397 1.00 80.94 82 ARG A CA 1
ATOM 634 C C . ARG A 1 82 ? -13.916 6.385 18.476 1.00 80.94 82 ARG A C 1
ATOM 636 O O . ARG A 1 82 ? -13.424 6.090 17.392 1.00 80.94 82 ARG A O 1
ATOM 643 N N . LYS A 1 83 ? -14.103 7.655 18.850 1.00 83.25 83 LYS A N 1
ATOM 644 C CA . LYS A 1 83 ? -13.749 8.782 17.970 1.00 83.25 83 LYS A CA 1
ATOM 645 C C . LYS A 1 83 ? -12.236 8.890 17.826 1.00 83.25 83 LYS A C 1
ATOM 647 O O . LYS A 1 83 ? -11.743 9.073 16.720 1.00 83.25 83 LYS A O 1
ATOM 652 N N . LEU A 1 84 ? -11.527 8.725 18.941 1.00 85.31 84 LEU A N 1
ATOM 653 C CA . LEU A 1 84 ? -10.072 8.778 18.974 1.00 85.31 84 LEU A CA 1
ATOM 654 C C . LEU A 1 84 ? -9.446 7.608 18.199 1.00 85.31 84 LEU A C 1
ATOM 656 O O . LEU A 1 84 ? -8.515 7.817 17.435 1.00 85.31 84 LEU A O 1
ATOM 660 N N . SER A 1 85 ? -10.007 6.403 18.324 1.00 88.12 85 SER A N 1
ATOM 661 C CA . SER A 1 85 ? -9.573 5.226 17.559 1.00 88.12 85 SER A CA 1
ATOM 662 C C . SER A 1 85 ? -9.663 5.445 16.043 1.00 88.12 85 SER A C 1
ATOM 664 O O . SER A 1 85 ? -8.693 5.199 15.333 1.00 88.12 85 SER A O 1
ATOM 666 N N . ILE A 1 86 ? -10.783 5.985 15.546 1.00 86.19 86 ILE A N 1
ATOM 667 C CA . ILE A 1 86 ? -10.939 6.299 14.114 1.00 86.19 86 ILE A CA 1
ATOM 668 C C . ILE A 1 86 ? -9.953 7.393 13.681 1.00 86.19 86 ILE A C 1
ATOM 670 O O . ILE A 1 86 ? -9.380 7.300 12.599 1.00 86.19 86 ILE A O 1
ATOM 674 N N . LEU A 1 87 ? -9.721 8.408 14.522 1.00 89.00 87 LEU A N 1
ATOM 675 C CA . LEU A 1 87 ? -8.734 9.451 14.239 1.00 89.00 87 LEU A CA 1
ATOM 676 C C . LEU A 1 87 ? -7.319 8.867 14.113 1.00 89.00 87 LEU A C 1
ATOM 678 O O . LEU A 1 87 ? -6.604 9.225 13.183 1.00 89.00 87 LEU A O 1
ATOM 682 N N . PHE A 1 88 ? -6.937 7.938 14.993 1.00 92.88 88 PHE A N 1
ATOM 683 C CA . PHE A 1 88 ? -5.649 7.249 14.898 1.00 92.88 88 PHE A CA 1
ATOM 684 C C . PHE A 1 88 ? -5.532 6.383 13.639 1.00 92.88 88 PHE A C 1
ATOM 686 O O . PHE A 1 88 ? -4.478 6.394 13.013 1.00 92.88 88 PHE A O 1
ATOM 693 N N . MET A 1 89 ? -6.606 5.709 13.216 1.00 93.25 89 MET A N 1
ATOM 694 C CA . MET A 1 89 ? -6.622 4.958 11.950 1.00 93.25 89 MET A CA 1
ATOM 695 C C . MET A 1 89 ? -6.515 5.867 10.716 1.00 93.25 89 MET A C 1
ATOM 697 O O . MET A 1 89 ? -5.897 5.511 9.721 1.00 93.25 89 MET A O 1
ATOM 701 N N . LEU A 1 90 ? -7.105 7.063 10.745 1.00 92.94 90 LEU A N 1
ATOM 702 C CA . LEU A 1 90 ? -6.903 8.037 9.668 1.00 92.94 90 LEU A CA 1
ATOM 703 C C . LEU A 1 90 ? -5.467 8.568 9.666 1.00 92.94 90 LEU A C 1
ATOM 705 O O . LEU A 1 90 ? -4.860 8.720 8.609 1.00 92.94 90 LEU A O 1
ATOM 709 N N . PHE A 1 91 ? -4.909 8.816 10.849 1.00 94.81 91 PHE A N 1
ATOM 710 C CA . PHE A 1 91 ? -3.533 9.273 10.984 1.00 94.81 91 PHE A CA 1
ATOM 711 C C . PHE A 1 91 ? -2.520 8.214 10.524 1.00 94.81 91 PHE A C 1
ATOM 713 O O . PHE A 1 91 ? -1.540 8.561 9.867 1.00 94.81 91 PHE A O 1
ATOM 720 N N . SER A 1 92 ? -2.774 6.924 10.776 1.00 96.12 92 SER A N 1
ATOM 721 C CA . SER A 1 92 ? -1.939 5.836 10.253 1.00 96.12 92 SER A CA 1
ATOM 722 C C . SER A 1 92 ? -1.962 5.778 8.722 1.00 96.12 92 SER A C 1
ATOM 724 O O . SER A 1 92 ? -0.910 5.596 8.117 1.00 96.12 92 SER A O 1
ATOM 726 N N . MET A 1 93 ? -3.103 6.030 8.070 1.00 95.56 93 MET A N 1
ATOM 727 C CA . MET A 1 93 ? -3.154 6.147 6.603 1.00 95.56 93 MET A CA 1
ATOM 728 C C . MET A 1 93 ? -2.294 7.295 6.072 1.00 95.56 93 MET A C 1
ATOM 730 O O . MET A 1 93 ? -1.609 7.128 5.065 1.00 95.56 93 MET A O 1
ATOM 734 N N . ILE A 1 94 ? -2.293 8.446 6.751 1.00 95.88 94 ILE A N 1
ATOM 735 C CA . ILE A 1 94 ? -1.458 9.590 6.360 1.00 95.88 94 ILE A CA 1
ATOM 736 C C . ILE A 1 94 ? 0.024 9.237 6.501 1.00 95.88 94 ILE A C 1
ATOM 738 O O . ILE A 1 94 ? 0.787 9.453 5.565 1.00 95.88 94 ILE A O 1
ATOM 742 N N . ILE A 1 95 ? 0.433 8.649 7.631 1.00 97.12 95 ILE A N 1
ATOM 743 C CA . ILE A 1 95 ? 1.827 8.224 7.830 1.00 97.12 95 ILE A CA 1
ATOM 744 C C . ILE A 1 95 ? 2.231 7.188 6.779 1.00 97.12 95 ILE A C 1
ATOM 746 O O . ILE A 1 95 ? 3.300 7.310 6.193 1.00 97.12 95 ILE A O 1
ATOM 750 N N . SER A 1 96 ? 1.375 6.202 6.503 1.00 97.38 96 SER A N 1
ATOM 751 C CA . SER A 1 96 ? 1.625 5.202 5.465 1.00 97.38 96 SER A CA 1
ATOM 752 C C . SER A 1 96 ? 1.836 5.842 4.097 1.00 97.38 96 SER A C 1
ATOM 754 O O . SER A 1 96 ? 2.742 5.446 3.371 1.00 97.38 96 SER A O 1
ATOM 756 N N . PHE A 1 97 ? 1.037 6.851 3.747 1.00 95.94 97 PHE A N 1
ATOM 757 C CA . PHE A 1 97 ? 1.228 7.596 2.508 1.00 95.94 97 PHE A CA 1
ATOM 758 C C . PHE A 1 97 ? 2.558 8.359 2.507 1.00 95.94 97 PHE A C 1
ATOM 760 O O . PHE A 1 97 ? 3.285 8.308 1.521 1.00 95.94 97 PHE A O 1
ATOM 767 N N . CYS A 1 98 ? 2.930 8.996 3.622 1.00 96.00 98 CYS A N 1
ATOM 768 C CA . CYS A 1 98 ? 4.234 9.646 3.756 1.00 96.00 98 CYS A CA 1
ATOM 769 C C . CYS A 1 98 ? 5.403 8.660 3.600 1.00 96.00 98 CYS A C 1
ATOM 771 O O . CYS A 1 98 ? 6.405 9.031 3.002 1.00 96.00 98 CYS A O 1
ATOM 773 N N . ILE A 1 99 ? 5.276 7.415 4.083 1.00 96.31 99 ILE A N 1
ATOM 774 C CA . ILE A 1 99 ? 6.289 6.364 3.871 1.00 96.31 99 ILE A CA 1
ATOM 775 C C . ILE A 1 99 ? 6.485 6.107 2.371 1.00 96.31 99 ILE A C 1
ATOM 777 O O . ILE A 1 99 ? 7.616 6.070 1.899 1.00 96.31 99 ILE A O 1
ATOM 781 N N . LEU A 1 100 ? 5.392 5.983 1.613 1.00 95.38 100 LEU A N 1
ATOM 782 C CA . LEU A 1 100 ? 5.442 5.763 0.162 1.00 95.38 100 LEU A CA 1
ATOM 783 C C . LEU A 1 100 ? 6.039 6.958 -0.597 1.00 95.38 100 LEU A C 1
ATOM 785 O O . LEU A 1 100 ? 6.644 6.778 -1.646 1.00 95.38 100 LEU A O 1
ATOM 789 N N . MET A 1 101 ? 5.911 8.176 -0.069 1.00 92.88 101 MET A N 1
ATOM 790 C CA . MET A 1 101 ? 6.512 9.372 -0.670 1.00 92.88 101 MET A CA 1
ATOM 791 C C . MET A 1 101 ? 8.043 9.427 -0.541 1.00 92.88 101 MET A C 1
ATOM 793 O O . MET A 1 101 ? 8.652 10.281 -1.179 1.00 92.88 101 MET A O 1
ATOM 797 N N . PHE A 1 102 ? 8.668 8.535 0.237 1.00 91.94 102 PHE A N 1
ATOM 798 C CA . PHE A 1 102 ? 10.129 8.397 0.305 1.00 91.94 102 PHE A CA 1
ATOM 799 C C . PHE A 1 102 ? 10.722 7.510 -0.800 1.00 91.94 102 PHE A C 1
ATOM 801 O O . PHE A 1 102 ? 11.904 7.189 -0.726 1.00 91.94 102 PHE A O 1
ATOM 808 N N . MET A 1 103 ? 9.934 7.105 -1.803 1.00 91.06 103 MET A N 1
ATOM 809 C CA . MET A 1 103 ? 10.465 6.385 -2.965 1.00 91.06 103 MET A CA 1
ATOM 810 C C . MET A 1 103 ? 11.568 7.189 -3.660 1.00 91.06 103 MET A C 1
ATOM 812 O O . MET A 1 103 ? 11.442 8.395 -3.877 1.00 91.06 103 MET A O 1
ATOM 816 N N . GLU A 1 104 ? 12.660 6.504 -3.981 1.00 85.81 104 GLU A N 1
ATOM 817 C CA . GLU A 1 104 ? 13.912 7.103 -4.436 1.00 85.81 104 GLU A CA 1
ATOM 818 C C . GLU A 1 104 ? 13.936 7.280 -5.956 1.00 85.81 104 GLU A C 1
ATOM 820 O O . GLU A 1 104 ? 14.456 8.280 -6.451 1.00 85.81 104 GLU A O 1
ATOM 825 N N . THR A 1 105 ? 13.380 6.327 -6.713 1.00 87.00 105 THR A N 1
ATOM 826 C CA . THR A 1 105 ? 13.533 6.308 -8.180 1.00 87.00 105 THR A CA 1
ATOM 827 C C . THR A 1 105 ? 12.636 7.324 -8.888 1.00 87.00 105 THR A C 1
ATOM 829 O O . THR A 1 105 ? 13.021 7.925 -9.894 1.00 87.00 105 THR A O 1
ATOM 832 N N . ALA A 1 106 ? 11.412 7.488 -8.394 1.00 86.75 106 ALA A N 1
ATOM 833 C CA . ALA A 1 106 ? 10.409 8.410 -8.914 1.00 86.75 106 ALA A CA 1
ATOM 834 C C . ALA A 1 106 ? 9.327 8.638 -7.851 1.00 86.75 106 ALA A C 1
ATOM 836 O O . ALA A 1 106 ? 9.286 7.957 -6.824 1.00 86.75 106 ALA A O 1
ATOM 837 N N . SER A 1 107 ? 8.418 9.583 -8.101 1.00 91.12 107 SER A N 1
ATOM 838 C CA . SER A 1 107 ? 7.286 9.778 -7.199 1.00 91.12 107 SER A CA 1
ATOM 839 C C . SER A 1 107 ? 6.402 8.524 -7.159 1.00 91.12 107 SER A C 1
ATOM 841 O O . SER A 1 107 ? 6.211 7.848 -8.175 1.00 91.12 107 SER A O 1
ATOM 843 N N . PHE A 1 108 ? 5.799 8.232 -6.002 1.00 92.88 108 PHE A N 1
ATOM 844 C CA . PHE A 1 108 ? 4.877 7.097 -5.864 1.00 92.88 108 PHE A CA 1
ATOM 845 C C . PHE A 1 108 ? 3.737 7.138 -6.894 1.00 92.88 108 PHE A C 1
ATOM 847 O O . PHE A 1 108 ? 3.298 6.095 -7.370 1.00 92.88 108 PHE A O 1
ATOM 854 N N . ILE A 1 109 ? 3.268 8.335 -7.263 1.00 91.25 109 ILE A N 1
ATOM 855 C CA . ILE A 1 109 ? 2.197 8.509 -8.251 1.00 91.25 109 ILE A CA 1
ATOM 856 C C . ILE A 1 109 ? 2.664 8.055 -9.639 1.00 91.25 109 ILE A C 1
ATOM 858 O O . ILE A 1 109 ? 1.936 7.319 -10.306 1.00 91.25 109 ILE A O 1
ATOM 862 N N . ASP A 1 110 ? 3.875 8.434 -10.050 1.00 89.75 110 ASP A N 1
ATOM 863 C CA . ASP A 1 110 ? 4.432 8.047 -11.352 1.00 89.75 110 ASP A CA 1
ATOM 864 C C . ASP A 1 110 ? 4.693 6.541 -11.421 1.00 89.75 110 ASP A C 1
ATOM 866 O O . ASP A 1 110 ? 4.366 5.892 -12.421 1.00 89.75 110 ASP A O 1
ATOM 870 N N . ILE A 1 111 ? 5.217 5.969 -10.332 1.00 91.75 111 ILE A N 1
ATOM 871 C CA . ILE A 1 111 ? 5.428 4.524 -10.191 1.00 91.75 111 ILE A CA 1
ATOM 872 C C . ILE A 1 111 ? 4.088 3.794 -10.261 1.00 91.75 111 ILE A C 1
ATOM 874 O O . ILE A 1 111 ? 3.946 2.831 -11.015 1.00 91.75 111 ILE A O 1
ATOM 878 N N . ALA A 1 112 ? 3.079 4.260 -9.521 1.00 92.94 112 ALA A N 1
ATOM 879 C CA . ALA A 1 112 ? 1.763 3.639 -9.499 1.00 92.94 112 ALA A CA 1
ATOM 880 C C . ALA A 1 112 ? 1.092 3.676 -10.877 1.00 92.94 112 ALA A C 1
ATOM 882 O O . ALA A 1 112 ? 0.585 2.654 -11.340 1.00 92.94 112 ALA A O 1
ATOM 883 N N . PHE A 1 113 ? 1.134 4.824 -11.558 1.00 89.81 113 PHE A N 1
ATOM 884 C CA . PHE A 1 113 ? 0.587 4.971 -12.904 1.00 89.81 113 PHE A CA 1
ATOM 885 C C . PHE A 1 113 ? 1.281 4.037 -13.901 1.00 89.81 113 PHE A C 1
ATOM 887 O O . PHE A 1 113 ? 0.619 3.270 -14.603 1.00 89.81 113 PHE A O 1
ATOM 894 N N . SER A 1 114 ? 2.615 4.046 -13.916 1.00 90.00 114 SER A N 1
ATOM 895 C CA . SER A 1 114 ? 3.421 3.232 -14.831 1.00 90.00 114 SER A CA 1
ATOM 896 C C . SER A 1 114 ? 3.212 1.734 -14.589 1.00 90.00 114 SER A C 1
ATOM 898 O O . SER A 1 114 ? 3.018 0.967 -15.534 1.00 90.00 114 SER A O 1
ATOM 900 N N . THR A 1 115 ? 3.189 1.321 -13.320 1.00 91.56 115 THR A N 1
ATOM 901 C CA . THR A 1 115 ? 3.054 -0.083 -12.904 1.00 91.56 115 THR A CA 1
ATOM 902 C C . THR A 1 115 ? 1.664 -0.646 -13.208 1.00 91.56 115 THR A C 1
ATOM 904 O O . THR A 1 115 ? 1.560 -1.783 -13.669 1.00 91.56 115 THR A O 1
ATOM 907 N N . VAL A 1 116 ? 0.598 0.140 -13.011 1.00 90.06 116 VAL A N 1
ATOM 908 C CA . VAL A 1 116 ? -0.781 -0.286 -13.314 1.00 90.06 116 VAL A CA 1
ATOM 909 C C . VAL A 1 116 ? -1.052 -0.271 -14.816 1.00 90.06 116 VAL A C 1
ATOM 911 O O . VAL A 1 116 ? -1.560 -1.249 -15.355 1.00 90.06 116 VAL A O 1
ATOM 914 N N . TYR A 1 117 ? -0.734 0.829 -15.504 1.00 78.81 117 TYR A N 1
ATOM 915 C CA . TYR A 1 117 ? -1.182 1.034 -16.883 1.00 78.81 117 TYR A CA 1
ATOM 916 C C . TYR A 1 117 ? -0.299 0.337 -17.924 1.00 78.81 117 TYR A C 1
ATOM 918 O O . TYR A 1 117 ? -0.811 -0.166 -18.921 1.00 78.81 117 TYR A O 1
ATOM 926 N N . LYS A 1 118 ? 1.024 0.299 -17.714 1.00 74.25 118 LYS A N 1
ATOM 927 C CA . LYS A 1 118 ? 1.973 -0.283 -18.680 1.00 74.25 118 LYS A CA 1
ATOM 928 C C . LYS A 1 118 ? 2.667 -1.547 -18.166 1.00 74.25 118 LYS A C 1
ATOM 930 O O . LYS A 1 118 ? 2.922 -2.445 -18.958 1.00 74.25 118 LYS A O 1
ATOM 935 N N . GLY A 1 119 ? 2.951 -1.629 -16.865 1.00 74.81 119 GLY A N 1
ATOM 936 C CA . GLY A 1 119 ? 3.593 -2.795 -16.244 1.00 74.81 119 GLY A CA 1
ATOM 937 C C . GLY A 1 119 ? 2.666 -3.998 -16.052 1.00 74.81 119 GLY A C 1
ATOM 938 O O . GLY A 1 119 ? 3.146 -5.120 -15.926 1.00 74.81 119 GLY A O 1
ATOM 939 N N . ASN A 1 120 ? 1.345 -3.775 -16.038 1.00 82.81 120 ASN A N 1
ATOM 940 C CA . ASN A 1 120 ? 0.307 -4.793 -15.839 1.00 82.81 120 ASN A CA 1
ATOM 941 C C . ASN A 1 120 ? 0.577 -5.730 -14.639 1.00 82.81 120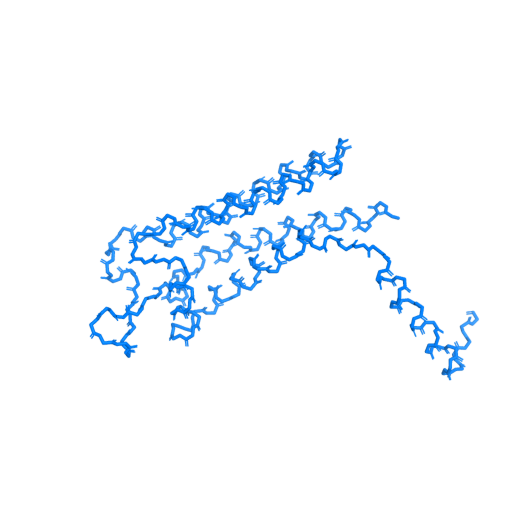 ASN A C 1
ATOM 943 O O . ASN A 1 120 ? 0.241 -6.917 -14.665 1.00 82.81 120 ASN A O 1
ATOM 947 N N . ASN A 1 121 ? 1.192 -5.204 -13.574 1.00 90.06 121 ASN A N 1
ATOM 948 C CA . ASN A 1 121 ? 1.422 -5.970 -12.356 1.00 90.06 121 ASN A CA 1
ATOM 949 C C . ASN A 1 121 ? 0.098 -6.076 -11.584 1.00 90.06 121 ASN A C 1
ATOM 951 O O . ASN A 1 121 ? -0.361 -5.129 -10.932 1.00 90.06 121 ASN A O 1
ATOM 955 N N . LEU A 1 122 ? -0.534 -7.247 -11.675 1.00 90.62 122 LEU A N 1
ATOM 956 C CA . LEU A 1 122 ? -1.838 -7.506 -11.074 1.00 90.62 122 LEU A CA 1
ATOM 957 C C . LEU A 1 122 ? -1.792 -7.470 -9.539 1.00 90.62 122 LEU A C 1
ATOM 959 O O . LEU A 1 122 ? -2.736 -6.972 -8.926 1.00 90.62 122 LEU A O 1
ATOM 963 N N . ALA A 1 123 ? -0.704 -7.927 -8.909 1.00 92.62 123 ALA A N 1
ATOM 964 C CA . ALA A 1 123 ? -0.582 -7.885 -7.452 1.00 92.62 123 ALA A CA 1
ATOM 965 C C . ALA A 1 123 ? -0.491 -6.440 -6.950 1.00 92.62 123 ALA A C 1
ATOM 967 O O . ALA A 1 123 ? -1.218 -6.069 -6.029 1.00 92.62 123 ALA A O 1
ATOM 968 N N . PHE A 1 124 ? 0.326 -5.605 -7.603 1.00 95.06 124 PHE A N 1
ATOM 969 C CA . PHE A 1 124 ? 0.399 -4.174 -7.301 1.00 95.06 124 PHE A CA 1
ATOM 970 C C . PHE A 1 124 ? -0.944 -3.477 -7.546 1.00 95.06 124 PHE A C 1
ATOM 972 O O . PHE A 1 124 ? -1.388 -2.678 -6.725 1.00 95.06 124 PHE A O 1
ATOM 979 N N . SER A 1 125 ? -1.631 -3.808 -8.641 1.00 94.88 125 SER A N 1
ATOM 980 C CA . SER A 1 125 ? -2.936 -3.217 -8.963 1.00 94.88 125 SER A CA 1
ATOM 981 C C . SER A 1 125 ? -3.991 -3.554 -7.906 1.00 94.88 125 SER A C 1
ATOM 983 O O . SER A 1 125 ? -4.701 -2.667 -7.430 1.00 94.88 125 SER A O 1
ATOM 985 N N . LEU A 1 126 ? -4.063 -4.820 -7.479 1.00 95.62 126 LEU A N 1
ATOM 986 C CA . LEU A 1 126 ? -4.942 -5.245 -6.387 1.00 95.62 126 LEU A CA 1
ATOM 987 C C . LEU A 1 126 ? -4.563 -4.577 -5.063 1.00 95.62 126 LEU A C 1
ATOM 989 O O . LEU A 1 126 ? -5.446 -4.116 -4.338 1.00 95.62 126 LEU A O 1
ATOM 993 N N . TRP A 1 127 ? -3.266 -4.490 -4.766 1.00 97.12 127 TRP A N 1
ATOM 994 C CA . TRP A 1 127 ? -2.757 -3.798 -3.587 1.00 97.12 127 TRP A CA 1
ATOM 995 C C . TRP A 1 127 ? -3.190 -2.324 -3.579 1.00 97.12 127 TRP A C 1
ATOM 997 O O . TRP A 1 127 ? -3.758 -1.859 -2.593 1.00 97.12 127 TRP A O 1
ATOM 1007 N N . LEU A 1 128 ? -3.038 -1.605 -4.695 1.00 96.50 128 LEU A N 1
ATOM 1008 C CA . LEU A 1 128 ? -3.415 -0.195 -4.809 1.00 96.50 128 LEU A CA 1
ATOM 1009 C C . LEU A 1 128 ? -4.931 0.009 -4.656 1.00 96.50 128 LEU A C 1
ATOM 1011 O O . LEU A 1 128 ? -5.367 0.912 -3.939 1.00 96.50 128 LEU A O 1
ATOM 1015 N N . ILE A 1 129 ? -5.745 -0.854 -5.275 1.00 96.12 129 ILE A N 1
ATOM 1016 C CA . ILE A 1 129 ? -7.209 -0.826 -5.131 1.00 96.12 129 ILE A CA 1
ATOM 1017 C C . ILE A 1 129 ? -7.609 -1.032 -3.6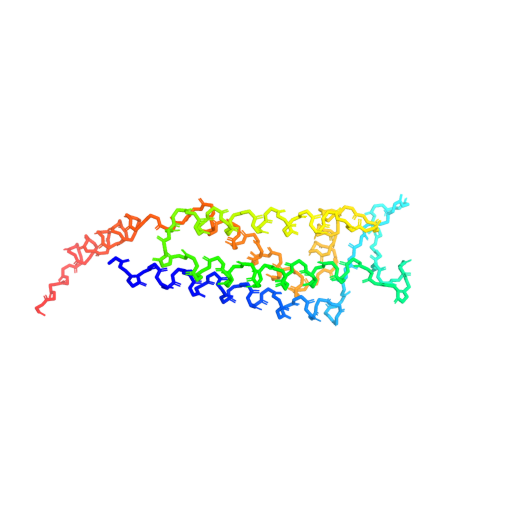68 1.00 96.12 129 ILE A C 1
ATOM 1019 O O . ILE A 1 129 ? -8.460 -0.301 -3.154 1.00 96.12 129 ILE A O 1
ATOM 1023 N N . LEU A 1 130 ? -6.997 -1.997 -2.978 1.00 96.75 130 LEU A N 1
ATOM 1024 C CA . LEU A 1 130 ? -7.258 -2.248 -1.561 1.00 96.75 130 LEU A CA 1
ATOM 1025 C C . LEU A 1 130 ? -6.808 -1.081 -0.681 1.00 96.75 130 LEU A C 1
ATOM 1027 O O . LEU A 1 130 ? -7.534 -0.719 0.244 1.00 96.75 130 LEU A O 1
ATOM 1031 N N . TYR A 1 131 ? -5.668 -0.460 -0.988 1.00 96.94 131 TYR A N 1
ATOM 1032 C CA . TYR A 1 131 ? -5.138 0.689 -0.258 1.00 96.94 131 TYR A CA 1
ATOM 1033 C C . TYR A 1 131 ? -6.098 1.885 -0.337 1.00 96.94 131 TYR A C 1
ATOM 1035 O O . TYR A 1 131 ? -6.482 2.458 0.686 1.00 96.94 131 TYR A O 1
ATOM 1043 N N . ILE A 1 132 ? -6.569 2.211 -1.545 1.00 95.56 132 ILE A N 1
ATOM 1044 C CA . ILE A 1 132 ? -7.566 3.267 -1.775 1.00 95.56 132 ILE A CA 1
ATOM 1045 C C . ILE A 1 132 ? -8.899 2.905 -1.109 1.00 95.56 132 ILE A C 1
ATOM 1047 O O . ILE A 1 132 ? -9.517 3.746 -0.456 1.00 95.56 132 ILE A O 1
ATOM 1051 N N . SER A 1 133 ? -9.339 1.650 -1.223 1.00 94.94 133 SER A N 1
ATOM 1052 C CA . SER A 1 133 ? -10.593 1.187 -0.614 1.00 94.94 133 SER A CA 1
ATOM 1053 C C . SER A 1 133 ? -10.561 1.294 0.912 1.00 94.94 133 SER A C 1
ATOM 1055 O O . SER A 1 133 ? -11.540 1.735 1.515 1.00 94.94 133 SER A O 1
ATOM 1057 N N . LEU A 1 134 ? -9.429 0.960 1.540 1.00 94.50 134 LEU A N 1
ATOM 1058 C CA . LEU A 1 134 ? -9.215 1.117 2.978 1.00 94.50 134 LEU A CA 1
ATOM 1059 C C . LEU A 1 134 ? -9.281 2.594 3.391 1.00 94.50 134 LEU A C 1
ATOM 1061 O O . LEU A 1 134 ? -9.956 2.931 4.365 1.00 94.50 134 LEU A O 1
ATOM 1065 N N . PHE A 1 135 ? -8.646 3.485 2.622 1.00 92.69 135 PHE A N 1
ATOM 1066 C CA . PHE A 1 135 ? -8.712 4.927 2.859 1.00 92.69 135 PHE A CA 1
ATOM 1067 C C . PHE A 1 135 ? -10.152 5.454 2.805 1.00 92.69 135 PHE A C 1
ATOM 1069 O O . PHE A 1 135 ? -10.608 6.143 3.721 1.00 92.69 135 PHE A O 1
ATOM 1076 N N . LEU A 1 136 ? -10.900 5.083 1.762 1.00 90.94 136 LEU A N 1
ATOM 1077 C CA . LEU A 1 136 ? -12.299 5.477 1.590 1.00 90.94 136 LEU A CA 1
ATOM 1078 C C . LEU A 1 136 ? -13.187 4.930 2.711 1.00 90.94 136 LEU A C 1
ATOM 1080 O O . LEU A 1 136 ? -14.046 5.648 3.222 1.00 90.94 136 LEU A O 1
ATOM 1084 N N . MET A 1 137 ? -12.958 3.685 3.131 1.00 88.81 137 MET A N 1
ATOM 1085 C CA . MET A 1 137 ? -13.683 3.067 4.237 1.00 88.81 137 MET A CA 1
ATOM 1086 C C . MET A 1 137 ? -13.482 3.837 5.551 1.00 88.81 137 MET A C 1
ATOM 1088 O O . MET A 1 137 ? -14.444 4.015 6.300 1.00 88.81 137 MET A O 1
ATOM 1092 N N . LEU A 1 138 ? -12.268 4.340 5.803 1.00 88.25 138 LEU A N 1
ATOM 1093 C CA . LEU A 1 138 ? -11.932 5.139 6.985 1.00 88.25 138 LEU A CA 1
ATOM 1094 C C . LEU A 1 138 ? -12.482 6.573 6.935 1.00 88.25 138 LEU A C 1
ATOM 1096 O O . LEU A 1 138 ? -12.886 7.096 7.974 1.00 88.25 138 LEU A O 1
ATOM 1100 N N . LEU A 1 139 ? -12.523 7.202 5.754 1.00 85.00 139 LEU A N 1
ATOM 1101 C CA . LEU A 1 139 ? -13.102 8.540 5.559 1.00 85.00 139 LEU A CA 1
ATOM 1102 C C . LEU A 1 139 ? -14.628 8.545 5.648 1.00 85.00 139 LEU A C 1
ATOM 1104 O O . LEU A 1 139 ? -15.226 9.473 6.199 1.00 85.00 139 LEU A O 1
ATOM 1108 N N . PHE A 1 140 ? -15.262 7.498 5.123 1.00 80.81 140 PHE A N 1
ATOM 1109 C CA . PHE A 1 140 ? -16.709 7.334 5.106 1.00 80.81 140 PHE A CA 1
ATOM 1110 C C . PHE A 1 140 ? -1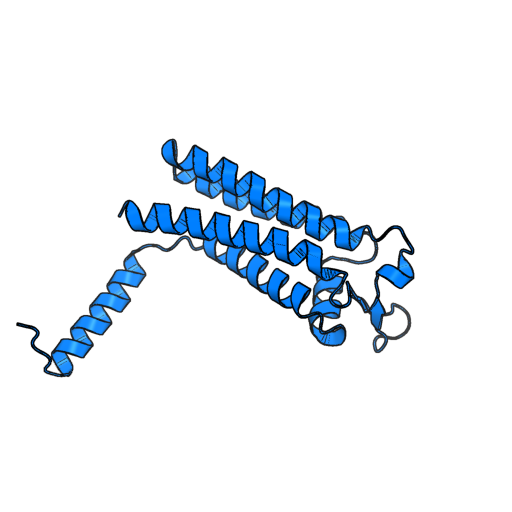7.120 6.136 5.969 1.00 80.81 140 PHE A C 1
ATOM 1112 O O . PHE A 1 140 ? -17.719 5.186 5.455 1.00 80.81 140 PHE A O 1
ATOM 1119 N N . PRO A 1 141 ? -16.851 6.163 7.293 1.00 66.38 141 PRO A N 1
ATOM 1120 C CA . PRO A 1 141 ? -17.222 5.062 8.164 1.00 66.38 141 PRO A CA 1
ATOM 1121 C C . PRO A 1 141 ? -18.735 4.907 8.078 1.00 66.38 141 PRO A C 1
ATOM 1123 O O . PRO A 1 141 ? -19.464 5.856 8.384 1.00 66.38 141 PRO A O 1
ATOM 1126 N N . PHE A 1 142 ? -19.202 3.737 7.624 1.00 56.12 142 PHE A N 1
ATOM 1127 C CA . PHE A 1 142 ? -20.610 3.459 7.341 1.00 56.12 142 PHE A CA 1
ATOM 1128 C C . PHE A 1 142 ? -21.520 4.069 8.417 1.00 56.12 142 PHE A C 1
ATOM 1130 O O . PHE A 1 142 ? -21.694 3.526 9.514 1.00 56.12 142 PHE A O 1
ATOM 1137 N N . LYS A 1 143 ? -22.151 5.212 8.113 1.00 49.97 143 LYS A N 1
ATOM 1138 C CA . LYS A 1 143 ? -23.310 5.664 8.879 1.00 49.97 143 LYS A CA 1
ATOM 1139 C C . LYS A 1 143 ? -24.381 4.626 8.579 1.00 49.97 143 LYS A C 1
ATOM 1141 O O . LYS A 1 143 ? -24.884 4.567 7.460 1.00 49.97 143 LYS A O 1
ATOM 1146 N N . SER A 1 144 ? -24.749 3.815 9.571 1.00 44.31 144 SER A N 1
ATOM 1147 C CA . SER A 1 144 ? -25.738 2.729 9.440 1.00 44.31 144 SER A CA 1
ATOM 1148 C C . SER A 1 144 ? -27.137 3.176 8.973 1.00 44.31 144 SER A C 1
ATOM 1150 O O . SER A 1 144 ? -28.055 2.363 8.951 1.00 44.31 144 SER A O 1
ATOM 1152 N N . LYS A 1 145 ? -27.327 4.447 8.601 1.00 39.84 145 LYS A N 1
ATOM 1153 C CA . LYS A 1 145 ? -28.537 4.959 7.958 1.00 39.84 145 LYS A CA 1
ATOM 1154 C C . LYS A 1 145 ? -28.684 4.479 6.508 1.00 39.84 145 LYS A C 1
ATOM 1156 O O . LYS A 1 145 ? -29.811 4.282 6.074 1.00 39.84 145 LYS A O 1
ATOM 1161 N N . ASN A 1 146 ? -27.594 4.185 5.793 1.00 39.03 146 ASN A N 1
ATOM 1162 C CA . ASN A 1 146 ? -27.699 3.694 4.408 1.00 39.03 146 ASN A CA 1
ATOM 1163 C C . ASN A 1 146 ? -28.168 2.232 4.327 1.00 39.03 146 ASN A C 1
ATOM 1165 O O . ASN A 1 146 ? -28.838 1.857 3.372 1.00 39.03 146 ASN A O 1
ATOM 1169 N N . PHE A 1 147 ? -27.922 1.429 5.369 1.00 42.28 147 PHE A N 1
ATOM 1170 C CA . PHE A 1 147 ? -28.491 0.080 5.453 1.00 42.28 147 PHE A CA 1
ATOM 1171 C C . PHE A 1 147 ? -30.000 0.116 5.733 1.00 42.28 147 PHE A C 1
ATOM 1173 O O . PHE A 1 147 ? -30.733 -0.732 5.240 1.00 42.28 147 PHE A O 1
ATOM 1180 N N . ILE A 1 148 ? -30.483 1.130 6.466 1.00 40.94 148 ILE A N 1
ATOM 1181 C CA . ILE A 1 148 ? -31.924 1.368 6.637 1.00 40.94 148 ILE A CA 1
ATOM 1182 C C . ILE A 1 148 ? -32.555 1.742 5.293 1.00 40.94 148 ILE A C 1
ATOM 1184 O O . ILE A 1 148 ? -33.639 1.266 5.004 1.00 40.94 148 ILE A O 1
ATOM 1188 N N . PHE A 1 149 ? -31.872 2.511 4.441 1.00 36.94 149 PHE A N 1
ATOM 1189 C CA . PHE A 1 149 ? -32.403 2.862 3.121 1.00 36.94 149 PHE A CA 1
ATOM 1190 C C . PHE A 1 149 ? -32.477 1.660 2.166 1.00 36.94 149 PHE A C 1
ATOM 1192 O O . PHE A 1 149 ? -33.481 1.497 1.479 1.00 36.94 149 PHE A O 1
ATOM 1199 N N . CYS A 1 150 ? -31.470 0.774 2.163 1.00 43.06 150 CYS A N 1
ATOM 1200 C CA . CYS A 1 150 ? -31.558 -0.491 1.420 1.00 43.06 150 CYS A CA 1
ATOM 1201 C C . CYS A 1 150 ? -32.629 -1.424 1.998 1.00 43.06 150 CYS A C 1
ATOM 1203 O O . CYS A 1 150 ? -33.369 -2.031 1.235 1.00 43.06 150 CYS A O 1
ATOM 1205 N N . LYS A 1 151 ? -32.767 -1.500 3.328 1.00 40.59 151 LYS A N 1
ATOM 1206 C CA . LYS A 1 151 ? -33.804 -2.318 3.972 1.00 40.59 151 LYS A CA 1
ATOM 1207 C C . LYS A 1 151 ? -35.218 -1.772 3.726 1.00 40.59 151 LYS A C 1
ATOM 1209 O O . LYS A 1 151 ? -36.132 -2.555 3.519 1.00 40.59 151 LYS A O 1
ATOM 1214 N N . LEU A 1 152 ? -35.390 -0.449 3.698 1.00 46.22 152 LEU A N 1
ATOM 1215 C CA . LEU A 1 152 ? -36.654 0.203 3.339 1.00 46.22 152 LEU A CA 1
ATOM 1216 C C . LEU A 1 152 ? -37.006 -0.058 1.874 1.00 46.22 152 LEU A C 1
ATOM 1218 O O . LEU A 1 152 ? -38.117 -0.486 1.600 1.00 46.22 152 LEU A O 1
ATOM 1222 N N . LYS A 1 153 ? -36.044 0.083 0.950 1.00 46.88 153 LYS A N 1
ATOM 1223 C CA . LYS A 1 153 ? -36.280 -0.234 -0.465 1.00 46.88 153 LYS A CA 1
ATOM 1224 C C . LYS A 1 153 ? -36.617 -1.704 -0.706 1.00 46.88 153 LYS A C 1
ATOM 1226 O O . LYS A 1 153 ? -37.449 -1.968 -1.558 1.00 46.88 153 LYS A O 1
ATOM 1231 N N . ILE A 1 154 ? -35.989 -2.637 0.013 1.00 54.66 154 ILE A N 1
ATOM 1232 C CA . ILE A 1 154 ? -36.299 -4.072 -0.100 1.00 54.66 154 ILE A CA 1
ATOM 1233 C C . ILE A 1 154 ? -37.702 -4.357 0.445 1.00 54.66 154 ILE A C 1
ATOM 1235 O O . ILE A 1 154 ? -38.484 -4.993 -0.247 1.00 54.66 154 ILE A O 1
ATOM 1239 N N . ASN A 1 155 ? -38.066 -3.803 1.606 1.00 50.28 155 ASN A N 1
ATOM 1240 C CA . ASN A 1 155 ? -39.413 -3.964 2.162 1.00 50.28 155 ASN A CA 1
ATOM 1241 C C . ASN A 1 155 ? -40.505 -3.338 1.274 1.00 50.28 155 ASN A C 1
ATOM 1243 O O . ASN A 1 155 ? -41.591 -3.897 1.164 1.00 50.28 155 ASN A O 1
ATOM 1247 N N . ASP A 1 156 ? -40.236 -2.197 0.632 1.00 55.25 156 ASP A N 1
ATOM 1248 C CA . ASP A 1 156 ? -41.165 -1.572 -0.321 1.00 55.25 156 ASP A CA 1
ATOM 1249 C C . ASP A 1 156 ? -41.278 -2.390 -1.624 1.00 55.25 156 ASP A C 1
ATOM 1251 O O . ASP A 1 156 ? -42.337 -2.434 -2.258 1.00 55.25 156 ASP A O 1
ATOM 1255 N N . PHE A 1 157 ? -40.204 -3.086 -2.014 1.00 54.91 157 PHE A N 1
ATOM 1256 C CA . PHE A 1 157 ? -40.198 -4.006 -3.152 1.00 54.91 157 PHE A CA 1
ATOM 1257 C C . PHE A 1 157 ? -40.956 -5.308 -2.844 1.00 54.91 157 PHE A C 1
ATOM 1259 O O . PHE A 1 157 ? -41.757 -5.754 -3.654 1.00 54.91 157 PHE A O 1
ATOM 1266 N N . GLU A 1 158 ? -40.782 -5.885 -1.654 1.00 53.84 158 GLU A N 1
ATOM 1267 C CA . GLU A 1 158 ? -41.521 -7.075 -1.201 1.00 53.84 158 GLU A CA 1
ATOM 1268 C C . GLU A 1 158 ? -43.025 -6.787 -1.061 1.00 53.84 158 GLU A C 1
ATOM 1270 O O . GLU A 1 158 ? -43.849 -7.573 -1.533 1.00 53.84 158 GLU A O 1
ATOM 1275 N N . LYS A 1 159 ? -43.391 -5.605 -0.538 1.00 53.84 159 LYS A N 1
ATOM 1276 C CA . LYS A 1 159 ? -44.790 -5.143 -0.483 1.00 53.84 159 LYS A CA 1
ATOM 1277 C C . LYS A 1 159 ? -45.416 -4.915 -1.857 1.00 53.84 159 LYS A C 1
ATOM 1279 O O . LYS A 1 159 ? -46.608 -5.150 -2.023 1.00 53.84 159 LYS A O 1
ATOM 1284 N N . SER A 1 160 ? -44.648 -4.423 -2.830 1.00 56.53 160 SER A N 1
ATOM 1285 C CA . SER A 1 160 ? -45.147 -4.220 -4.200 1.00 56.53 160 SER A CA 1
ATOM 1286 C C . SER A 1 160 ? -45.163 -5.507 -5.031 1.00 56.53 160 SER A C 1
ATOM 1288 O O . SER A 1 160 ? -45.923 -5.589 -5.993 1.00 56.53 160 SER A O 1
ATOM 1290 N N . ALA A 1 161 ? -44.391 -6.522 -4.637 1.00 58.88 161 ALA A N 1
ATOM 1291 C CA . ALA A 1 161 ? -44.381 -7.851 -5.243 1.00 58.88 161 ALA A CA 1
ATOM 1292 C C . ALA A 1 161 ? -45.425 -8.822 -4.649 1.00 58.88 161 ALA A C 1
ATOM 1294 O O . ALA A 1 161 ? -45.540 -9.944 -5.138 1.00 58.88 161 ALA A O 1
ATOM 1295 N N . GLY A 1 162 ? -46.186 -8.412 -3.624 1.00 50.91 162 GLY A N 1
ATOM 1296 C CA . GLY A 1 162 ? -47.233 -9.237 -3.005 1.00 50.91 162 GLY A CA 1
ATOM 1297 C C . GLY A 1 162 ? -46.703 -10.456 -2.245 1.00 50.91 162 GLY A C 1
ATOM 1298 O O . GLY A 1 162 ? -47.413 -11.449 -2.113 1.00 50.91 162 GLY A O 1
ATOM 1299 N N . ILE A 1 163 ? -45.451 -10.407 -1.782 1.00 59.97 163 ILE A N 1
ATOM 1300 C CA . ILE A 1 163 ? -44.860 -11.475 -0.974 1.00 59.97 163 ILE A CA 1
ATOM 1301 C C . ILE A 1 163 ? -45.151 -11.147 0.490 1.00 59.97 163 ILE A C 1
ATOM 1303 O O . ILE A 1 163 ? -44.351 -10.512 1.178 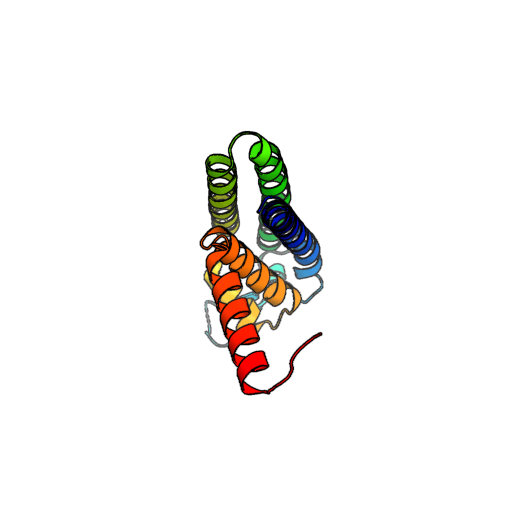1.00 59.97 163 ILE A O 1
ATOM 1307 N N . ASP A 1 164 ? -46.332 -11.550 0.949 1.00 48.94 164 ASP A N 1
ATOM 1308 C CA . ASP A 1 164 ? -46.667 -11.547 2.367 1.00 48.94 164 ASP A CA 1
ATOM 1309 C C . ASP A 1 164 ? -45.961 -12.748 3.017 1.00 48.94 164 ASP A C 1
ATOM 1311 O O . ASP A 1 164 ? -46.349 -13.899 2.822 1.00 48.94 164 ASP A O 1
ATOM 1315 N N . ASN A 1 165 ? -44.871 -12.490 3.745 1.00 49.81 165 ASN A N 1
ATOM 1316 C CA . ASN A 1 165 ? -44.268 -13.494 4.619 1.00 49.81 165 ASN A CA 1
ATOM 1317 C C . ASN A 1 165 ? -45.129 -13.603 5.889 1.00 49.81 165 ASN A C 1
ATOM 1319 O O . ASN A 1 165 ? -45.072 -12.706 6.737 1.00 49.81 165 ASN A O 1
ATOM 1323 N N . GLU A 1 166 ? -45.924 -14.672 5.990 1.00 38.56 166 GLU A N 1
ATOM 1324 C CA . GLU A 1 166 ? -46.431 -15.192 7.274 1.00 38.56 166 GLU A CA 1
ATOM 1325 C C . GLU A 1 166 ? -45.284 -15.598 8.215 1.00 38.56 166 GLU A C 1
ATOM 1327 O O . GLU A 1 166 ? -44.262 -16.143 7.730 1.00 38.56 166 GLU A O 1
#